Protein AF-A0A7C2W5N4-F1 (afdb_monomer_lite)

Structure (mmCIF, N/CA/C/O backbone):
data_AF-A0A7C2W5N4-F1
#
_entry.id   AF-A0A7C2W5N4-F1
#
loop_
_atom_site.group_PDB
_atom_site.id
_atom_site.type_symbol
_atom_site.label_atom_id
_atom_site.label_alt_id
_atom_site.label_comp_id
_atom_site.label_asym_id
_atom_site.label_entity_id
_atom_site.label_seq_id
_atom_site.pdbx_PDB_ins_code
_atom_site.Cartn_x
_atom_site.Cartn_y
_atom_site.Cartn_z
_atom_site.occupancy
_atom_site.B_iso_or_equiv
_atom_site.auth_seq_id
_atom_site.auth_comp_id
_atom_site.auth_asym_id
_atom_site.auth_atom_id
_atom_site.pdbx_PDB_model_num
ATOM 1 N N . GLU A 1 1 ? 15.769 -10.878 -5.055 1.00 68.31 1 GLU A N 1
ATOM 2 C CA . GLU A 1 1 ? 14.627 -10.670 -5.970 1.00 68.31 1 GLU A CA 1
ATOM 3 C C . GLU A 1 1 ? 13.438 -10.201 -5.141 1.00 68.31 1 GLU A C 1
ATOM 5 O O . GLU A 1 1 ? 13.408 -10.550 -3.968 1.00 68.31 1 GLU A O 1
ATOM 10 N N . VAL A 1 2 ? 12.560 -9.343 -5.675 1.00 88.88 2 VAL A N 1
ATOM 11 C CA . VAL A 1 2 ? 11.521 -8.658 -4.883 1.00 88.88 2 VAL A CA 1
ATOM 12 C C . VAL A 1 2 ? 10.180 -8.725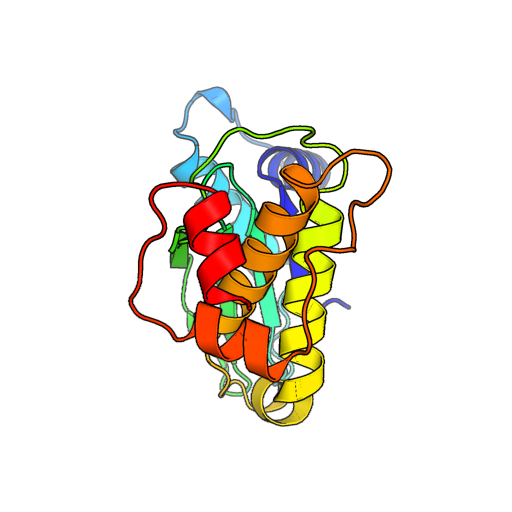 -5.610 1.00 88.88 2 VAL A C 1
ATOM 14 O O . VAL A 1 2 ? 10.073 -8.245 -6.740 1.00 88.88 2 VAL A O 1
ATOM 17 N N . ASP A 1 3 ? 9.181 -9.306 -4.945 1.00 94.94 3 ASP A N 1
ATOM 18 C CA . ASP A 1 3 ? 7.816 -9.447 -5.472 1.00 94.94 3 ASP A CA 1
ATOM 19 C C . ASP A 1 3 ? 6.894 -8.348 -4.943 1.00 94.94 3 ASP A C 1
ATOM 21 O O . ASP A 1 3 ? 6.048 -7.850 -5.673 1.00 94.94 3 ASP A O 1
ATOM 25 N N . VAL A 1 4 ? 7.098 -7.915 -3.696 1.00 97.50 4 VAL A N 1
ATOM 26 C CA . VAL A 1 4 ? 6.342 -6.823 -3.074 1.00 97.50 4 VAL A CA 1
ATOM 27 C C . VAL A 1 4 ? 7.312 -5.733 -2.639 1.00 97.50 4 VAL A C 1
ATOM 29 O O . VAL A 1 4 ? 8.253 -6.009 -1.894 1.00 97.50 4 VAL A O 1
ATOM 32 N N . PHE A 1 5 ? 7.100 -4.501 -3.099 1.00 97.12 5 PHE A N 1
ATOM 33 C CA . PHE A 1 5 ? 7.968 -3.369 -2.773 1.00 97.12 5 PHE A CA 1
ATOM 34 C C . PHE A 1 5 ? 7.155 -2.093 -2.570 1.00 97.12 5 PHE A C 1
ATOM 36 O O . PHE A 1 5 ? 6.519 -1.616 -3.501 1.00 97.12 5 PHE A O 1
ATOM 43 N N . PHE A 1 6 ? 7.204 -1.514 -1.373 1.00 97.56 6 PHE A N 1
ATOM 44 C CA . PHE A 1 6 ? 6.597 -0.215 -1.091 1.00 97.56 6 PHE A CA 1
ATOM 45 C C . PHE A 1 6 ? 7.616 0.717 -0.459 1.00 97.56 6 PHE A C 1
ATOM 47 O O . PHE A 1 6 ? 8.402 0.304 0.395 1.00 97.56 6 PHE A O 1
ATOM 54 N N . THR A 1 7 ? 7.567 1.973 -0.879 1.00 96.62 7 THR A N 1
ATOM 55 C CA . THR A 1 7 ? 8.485 3.028 -0.455 1.00 96.62 7 THR A CA 1
ATOM 56 C C . THR A 1 7 ? 7.746 4.364 -0.404 1.00 96.62 7 THR A C 1
ATOM 58 O O . THR A 1 7 ? 6.660 4.481 -0.964 1.00 96.62 7 THR A O 1
ATOM 61 N N . SER A 1 8 ? 8.288 5.374 0.264 1.00 95.12 8 SER A N 1
ATOM 62 C CA . SER A 1 8 ? 7.748 6.737 0.189 1.00 95.12 8 SER A CA 1
ATOM 63 C C . SER A 1 8 ? 8.158 7.444 -1.108 1.00 95.12 8 SER A C 1
ATOM 65 O O . SER A 1 8 ? 9.079 7.020 -1.809 1.00 95.12 8 SER A O 1
ATOM 67 N N . CYS A 1 9 ? 7.499 8.561 -1.423 1.00 93.38 9 CYS A N 1
ATOM 68 C CA . CYS A 1 9 ? 7.872 9.394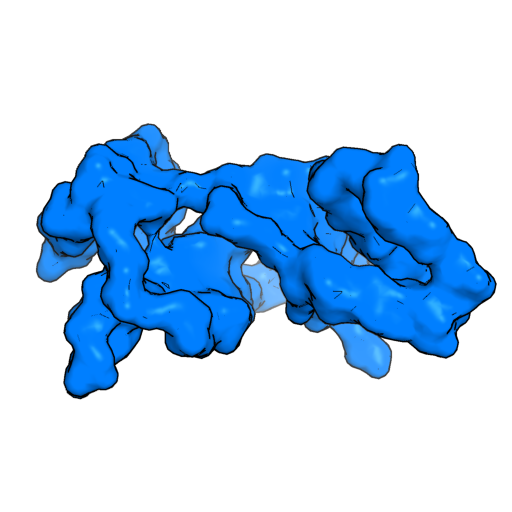 -2.569 1.00 93.38 9 CYS A CA 1
ATOM 69 C C . CYS A 1 9 ? 9.343 9.842 -2.511 1.00 93.38 9 CYS A C 1
ATOM 71 O O . CYS A 1 9 ? 10.042 9.774 -3.517 1.00 93.38 9 CYS A O 1
ATOM 73 N N . ASP A 1 10 ? 9.846 10.246 -1.344 1.00 93.12 10 ASP A N 1
ATOM 74 C CA . ASP A 1 10 ? 11.231 10.710 -1.223 1.00 93.12 10 ASP A CA 1
ATOM 75 C C . ASP A 1 10 ? 12.240 9.568 -1.329 1.00 93.12 10 ASP A C 1
ATOM 77 O O . ASP A 1 10 ? 13.236 9.694 -2.038 1.00 93.12 10 ASP A O 1
ATOM 81 N N . GLU A 1 11 ? 11.957 8.417 -0.724 1.00 95.44 11 GLU A N 1
ATOM 82 C CA . GLU A 1 11 ? 12.790 7.225 -0.894 1.00 95.44 11 GLU A CA 1
ATOM 83 C C . GLU A 1 11 ? 12.828 6.750 -2.358 1.00 95.44 11 GLU A C 1
ATOM 85 O O . GLU A 1 11 ? 13.901 6.399 -2.848 1.00 95.44 11 GLU A O 1
ATOM 90 N N . ALA A 1 12 ? 11.711 6.807 -3.096 1.00 94.88 12 ALA A N 1
ATOM 91 C CA . ALA A 1 12 ? 11.695 6.492 -4.527 1.00 94.88 12 ALA A CA 1
ATOM 92 C C . ALA A 1 12 ? 12.649 7.403 -5.322 1.00 94.88 12 ALA A C 1
ATOM 94 O O . ALA A 1 12 ? 13.421 6.914 -6.151 1.00 94.88 12 ALA A O 1
ATOM 95 N N . LYS A 1 13 ? 12.657 8.711 -5.020 1.00 94.62 13 LYS A N 1
ATOM 96 C CA . LYS A 1 13 ? 13.594 9.677 -5.622 1.00 94.62 13 LYS A CA 1
ATOM 97 C C . LYS A 1 13 ? 15.042 9.347 -5.274 1.00 94.62 13 LYS A C 1
ATOM 99 O O . LYS A 1 13 ? 15.907 9.400 -6.146 1.00 94.62 13 LYS A O 1
ATOM 104 N N . LEU A 1 14 ? 15.319 9.001 -4.013 1.00 95.88 14 LEU A N 1
ATOM 105 C CA . LEU A 1 14 ? 16.661 8.621 -3.559 1.00 95.88 14 LEU A CA 1
ATOM 106 C C . LEU A 1 14 ? 17.164 7.365 -4.280 1.00 95.88 14 LEU A C 1
ATOM 108 O O . LEU A 1 14 ? 18.309 7.334 -4.736 1.00 95.88 14 LEU A O 1
ATOM 112 N N . ILE A 1 15 ? 16.307 6.352 -4.431 1.00 95.44 15 ILE A N 1
ATOM 113 C CA . ILE A 1 15 ? 16.636 5.111 -5.140 1.00 95.44 15 ILE A CA 1
ATOM 114 C C . ILE A 1 15 ? 16.936 5.404 -6.611 1.00 95.44 15 ILE A C 1
ATOM 116 O O . ILE A 1 15 ? 17.963 4.960 -7.123 1.00 95.44 15 ILE A O 1
ATOM 120 N N . GLU A 1 16 ? 16.080 6.165 -7.296 1.00 95.19 16 GLU A N 1
ATOM 121 C CA . GLU A 1 16 ? 16.298 6.485 -8.707 1.00 95.19 16 GLU A CA 1
ATOM 122 C C . GLU A 1 16 ? 17.551 7.344 -8.916 1.00 95.19 16 GLU A C 1
ATOM 124 O O . GLU A 1 16 ? 18.361 7.017 -9.778 1.00 95.19 16 GLU A O 1
ATOM 129 N N . ASN A 1 17 ? 17.785 8.367 -8.089 1.00 95.06 17 ASN A N 1
ATOM 130 C CA . ASN A 1 17 ? 19.016 9.167 -8.149 1.00 95.06 17 ASN A CA 1
ATOM 131 C C . ASN A 1 17 ? 20.286 8.325 -7.953 1.00 95.06 17 ASN A C 1
ATOM 133 O O . ASN A 1 17 ? 21.351 8.699 -8.433 1.00 95.06 17 ASN A O 1
ATOM 137 N N . THR A 1 18 ? 20.183 7.204 -7.235 1.00 96.12 18 THR A N 1
ATOM 138 C CA . THR A 1 18 ? 21.307 6.288 -7.000 1.00 96.12 18 THR A CA 1
ATOM 139 C C . THR A 1 18 ? 21.523 5.328 -8.175 1.00 96.12 18 THR A C 1
ATOM 141 O O . THR A 1 18 ? 22.643 4.884 -8.417 1.00 96.12 18 THR A O 1
ATOM 144 N N . LEU A 1 19 ? 20.460 4.971 -8.900 1.00 95.62 19 LEU A N 1
ATOM 145 C CA . LEU A 1 19 ? 20.463 3.874 -9.876 1.00 95.62 19 LEU A CA 1
ATOM 146 C C . LEU A 1 19 ? 20.249 4.315 -11.333 1.00 95.62 19 LEU A C 1
ATOM 148 O O . LEU A 1 19 ? 20.309 3.477 -12.237 1.00 95.62 19 LEU A O 1
ATOM 152 N N . ALA A 1 20 ? 19.995 5.598 -11.567 1.00 92.81 20 ALA A N 1
ATOM 153 C CA . ALA A 1 20 ? 19.785 6.220 -12.868 1.00 92.81 20 ALA A CA 1
ATOM 154 C C . ALA A 1 20 ? 20.477 7.599 -12.909 1.00 92.81 20 ALA A C 1
ATOM 156 O O . ALA A 1 20 ? 20.909 8.090 -11.868 1.00 92.81 20 ALA A O 1
ATOM 157 N N . PRO A 1 21 ? 20.563 8.267 -14.077 1.00 86.00 21 PRO A N 1
ATOM 158 C CA . PRO A 1 21 ? 21.160 9.606 -14.205 1.00 86.00 21 PRO A CA 1
ATOM 159 C C . PRO A 1 21 ? 20.507 10.724 -13.365 1.00 86.00 21 PRO A C 1
ATOM 161 O O . PRO A 1 21 ? 20.953 11.868 -13.434 1.00 86.00 21 PRO A O 1
ATOM 164 N N . GLY A 1 22 ? 19.469 10.408 -12.583 1.00 76.38 22 GLY A N 1
ATOM 165 C CA . GLY A 1 22 ? 18.682 11.360 -11.811 1.00 76.38 22 GLY A CA 1
ATOM 166 C C . GLY A 1 22 ? 17.825 12.267 -12.696 1.00 76.38 22 GLY A C 1
ATOM 167 O O . GLY A 1 22 ? 17.973 12.329 -13.917 1.00 76.38 22 GLY A O 1
ATOM 168 N N . ARG A 1 23 ? 16.901 12.990 -12.065 1.00 88.44 23 ARG A N 1
ATOM 169 C CA . ARG A 1 23 ? 16.116 14.054 -12.705 1.00 88.44 23 ARG A CA 1
ATOM 170 C C . ARG A 1 23 ? 15.989 15.249 -11.771 1.00 88.44 23 ARG A C 1
ATOM 172 O O . ARG A 1 23 ? 16.176 15.133 -10.561 1.00 88.44 23 ARG A O 1
ATOM 179 N N . VAL A 1 24 ? 15.628 16.402 -12.322 1.00 92.19 24 VAL A N 1
ATOM 180 C CA . VAL A 1 24 ? 15.333 17.599 -11.526 1.00 92.19 24 VAL A CA 1
ATOM 181 C C . VAL A 1 24 ? 13.903 17.489 -10.988 1.00 92.19 24 VAL A C 1
ATOM 183 O O . VAL A 1 24 ? 12.945 17.924 -11.612 1.00 92.19 24 VAL A O 1
ATOM 186 N N . TRP A 1 25 ? 13.749 16.843 -9.831 1.00 92.38 25 TRP A N 1
ATOM 187 C CA . TRP A 1 25 ? 12.444 16.475 -9.253 1.00 92.38 25 TRP A CA 1
ATOM 188 C C . TRP A 1 25 ? 11.490 17.648 -9.002 1.00 92.38 25 TRP A C 1
ATOM 190 O O . TRP A 1 25 ? 10.279 17.477 -9.080 1.00 92.38 25 TRP A O 1
ATOM 200 N N . ARG A 1 26 ? 12.031 18.832 -8.696 1.00 92.88 26 ARG A N 1
ATOM 201 C CA . ARG A 1 26 ? 11.254 20.052 -8.414 1.00 92.88 26 ARG A CA 1
ATOM 202 C C . ARG A 1 26 ? 10.534 20.632 -9.636 1.00 92.88 26 ARG A C 1
ATOM 204 O O . ARG A 1 26 ? 9.692 21.499 -9.458 1.00 92.88 26 ARG A O 1
ATOM 211 N N . ASP A 1 27 ? 10.879 20.178 -10.840 1.00 95.31 27 ASP A N 1
ATOM 212 C CA . ASP A 1 27 ? 10.282 20.669 -12.087 1.00 95.31 27 ASP A CA 1
ATOM 213 C C . ASP A 1 27 ? 8.955 19.952 -12.416 1.00 95.31 27 ASP A C 1
ATOM 215 O O . ASP A 1 27 ? 8.388 20.172 -13.481 1.00 95.31 27 ASP A O 1
ATOM 219 N N . TYR A 1 28 ? 8.478 19.070 -11.527 1.00 94.25 28 TYR A N 1
ATOM 220 C CA . TYR A 1 28 ? 7.321 18.203 -11.745 1.00 94.25 28 TYR A CA 1
ATOM 221 C C . TYR A 1 28 ? 6.452 18.102 -10.496 1.00 94.25 28 TYR A C 1
ATOM 223 O O . TYR A 1 28 ? 6.948 18.162 -9.365 1.00 94.25 28 TYR A O 1
ATOM 231 N N . GLU A 1 29 ? 5.164 17.855 -10.706 1.00 92.75 29 GLU A N 1
ATOM 232 C CA . GLU A 1 29 ? 4.195 17.683 -9.634 1.00 92.75 29 GLU A CA 1
ATOM 233 C C . GLU A 1 29 ? 4.438 16.393 -8.838 1.00 92.75 29 GLU A C 1
ATOM 235 O O . GLU A 1 29 ? 5.054 15.424 -9.300 1.00 92.75 29 GLU A O 1
ATOM 240 N N . ALA A 1 30 ? 3.922 16.348 -7.607 1.00 88.56 30 ALA A N 1
ATOM 241 C CA . ALA A 1 30 ? 4.116 15.204 -6.715 1.00 88.56 30 ALA A CA 1
ATOM 242 C C . ALA A 1 30 ? 3.642 13.880 -7.344 1.00 88.56 30 ALA A C 1
ATOM 244 O O . ALA A 1 30 ? 4.368 12.886 -7.310 1.00 88.56 30 ALA A O 1
ATOM 245 N N . ASN A 1 31 ? 2.464 13.877 -7.975 1.00 90.81 31 ASN A N 1
ATOM 246 C CA . ASN A 1 31 ? 1.905 12.683 -8.615 1.00 90.81 31 ASN A CA 1
ATOM 247 C C . ASN A 1 31 ? 2.708 12.251 -9.853 1.00 90.81 31 ASN A C 1
ATOM 249 O O . ASN A 1 31 ? 2.882 11.054 -10.080 1.00 90.81 31 ASN A O 1
ATOM 253 N N . GLU A 1 32 ? 3.254 13.200 -10.619 1.00 93.38 32 GLU A N 1
ATOM 254 C CA . GLU A 1 32 ? 4.123 12.902 -11.765 1.00 93.38 32 GLU A CA 1
ATOM 255 C C . GLU A 1 32 ? 5.437 12.260 -11.314 1.00 93.38 32 GLU A C 1
ATOM 257 O O . GLU A 1 32 ? 5.914 11.295 -11.916 1.00 93.38 32 GLU A O 1
ATOM 262 N N . ASN A 1 33 ? 6.009 12.760 -10.218 1.00 94.12 33 ASN A N 1
ATOM 263 C CA . ASN A 1 33 ? 7.209 12.193 -9.615 1.00 94.12 33 ASN A CA 1
ATOM 264 C C . ASN A 1 33 ? 6.975 10.766 -9.108 1.00 94.12 33 ASN A C 1
ATOM 266 O O . ASN A 1 33 ? 7.812 9.892 -9.336 1.00 94.12 33 ASN A O 1
ATOM 270 N N . VAL A 1 34 ? 5.825 10.512 -8.478 1.00 94.50 34 VAL A N 1
ATOM 271 C CA . VAL A 1 34 ? 5.441 9.172 -8.017 1.00 94.50 34 VAL A CA 1
ATOM 272 C C . VAL A 1 34 ? 5.267 8.206 -9.188 1.00 94.50 34 VAL A C 1
ATOM 274 O O . VAL A 1 34 ? 5.859 7.125 -9.181 1.00 94.50 34 VAL A O 1
ATOM 277 N N . ALA A 1 35 ? 4.493 8.591 -10.206 1.00 94.31 35 ALA A N 1
ATOM 278 C CA . ALA A 1 35 ? 4.251 7.750 -11.375 1.00 94.31 35 ALA A CA 1
ATOM 279 C C . ALA A 1 35 ? 5.559 7.405 -12.101 1.00 94.31 35 ALA A C 1
ATOM 281 O O . ALA A 1 35 ? 5.793 6.243 -12.442 1.00 94.31 35 ALA A O 1
ATOM 282 N N . HIS A 1 36 ? 6.439 8.395 -12.272 1.00 94.81 36 HIS A N 1
ATOM 283 C CA . HIS A 1 36 ? 7.754 8.213 -12.883 1.00 94.81 36 HIS A CA 1
ATOM 284 C C . HIS A 1 36 ? 8.652 7.277 -12.074 1.00 94.81 36 HIS A C 1
ATOM 286 O O . HIS A 1 36 ? 9.177 6.316 -12.634 1.00 94.81 36 HIS A O 1
ATOM 292 N N . GLY A 1 37 ? 8.781 7.503 -10.763 1.00 94.62 37 GLY A N 1
ATOM 293 C CA . GLY A 1 37 ? 9.586 6.641 -9.896 1.00 94.62 37 GLY A CA 1
ATOM 294 C C . GLY A 1 37 ? 9.076 5.199 -9.902 1.00 94.62 37 GLY A C 1
ATOM 295 O O . GLY A 1 37 ? 9.851 4.253 -10.035 1.00 94.62 37 GLY A O 1
ATOM 296 N N . LEU A 1 38 ? 7.755 5.003 -9.863 1.00 95.75 38 LEU A N 1
ATOM 297 C CA . LEU A 1 38 ? 7.159 3.671 -9.932 1.00 95.75 38 LEU A CA 1
ATOM 298 C C . LEU A 1 38 ? 7.386 3.009 -11.301 1.00 95.75 38 LEU A C 1
ATOM 300 O O . LEU A 1 38 ? 7.690 1.817 -11.373 1.00 95.75 38 LEU A O 1
ATOM 304 N N . HIS A 1 39 ? 7.313 3.764 -12.398 1.00 95.31 39 HIS A N 1
ATOM 305 C CA . HIS A 1 39 ? 7.697 3.288 -13.729 1.00 95.31 39 HIS A CA 1
ATOM 306 C C . HIS A 1 39 ? 9.167 2.871 -13.802 1.00 95.31 39 HIS A C 1
ATOM 308 O O . HIS A 1 39 ? 9.467 1.798 -14.332 1.00 95.31 39 HIS A O 1
ATOM 314 N N . PHE A 1 40 ? 10.071 3.673 -13.241 1.00 95.19 40 PHE A N 1
ATOM 315 C CA . PHE A 1 40 ? 11.486 3.338 -13.147 1.00 95.19 40 PHE A CA 1
ATOM 316 C C . PHE A 1 40 ? 11.697 2.024 -12.381 1.00 95.19 40 PHE A C 1
ATOM 318 O O . PHE A 1 40 ? 12.297 1.090 -12.918 1.00 95.19 40 PHE A O 1
ATOM 325 N N . LEU A 1 41 ? 11.152 1.918 -11.163 1.00 94.81 41 LEU A N 1
ATOM 326 C CA . LEU A 1 41 ? 11.296 0.742 -10.302 1.00 94.81 41 LEU A CA 1
ATOM 327 C C . LEU A 1 41 ? 10.767 -0.525 -10.985 1.00 94.81 41 LEU A C 1
ATOM 329 O O . LEU A 1 41 ? 11.452 -1.546 -11.034 1.00 94.81 41 LEU A O 1
ATOM 333 N N . THR A 1 42 ? 9.566 -0.452 -11.557 1.00 94.81 42 THR A N 1
ATOM 334 C CA . THR A 1 42 ? 8.928 -1.606 -12.206 1.00 94.81 42 THR A CA 1
ATOM 335 C C . THR A 1 42 ? 9.674 -2.031 -13.467 1.00 94.81 42 THR A C 1
ATOM 337 O O . THR A 1 42 ? 10.008 -3.205 -13.601 1.00 94.81 42 THR A O 1
ATOM 340 N N . ARG A 1 43 ? 10.085 -1.094 -14.332 1.00 93.06 43 ARG A N 1
ATOM 341 C CA . ARG A 1 43 ? 10.925 -1.400 -15.506 1.00 93.06 43 ARG A CA 1
ATOM 342 C C . ARG A 1 43 ? 12.272 -2.016 -15.123 1.00 93.06 43 ARG A C 1
ATOM 344 O O . ARG A 1 43 ? 12.804 -2.844 -15.860 1.00 93.06 43 ARG A O 1
ATOM 351 N N . ARG A 1 44 ? 12.860 -1.579 -14.008 1.00 93.31 44 ARG A N 1
ATOM 352 C CA . ARG A 1 44 ? 14.207 -1.987 -13.595 1.00 93.31 44 ARG A CA 1
ATOM 353 C C . ARG A 1 44 ? 14.242 -3.337 -12.884 1.00 93.31 44 ARG A C 1
ATOM 355 O O . ARG A 1 44 ? 15.252 -4.040 -13.008 1.00 93.31 44 ARG A O 1
ATOM 362 N N . PHE A 1 45 ? 13.202 -3.658 -12.112 1.00 93.19 45 PHE A N 1
ATOM 363 C CA . PHE A 1 45 ? 13.214 -4.771 -11.159 1.00 93.19 45 PHE A CA 1
ATOM 364 C C . PHE A 1 45 ? 12.170 -5.853 -11.415 1.00 93.19 45 PHE A C 1
ATOM 366 O O . PHE A 1 45 ? 12.337 -6.956 -10.889 1.00 93.19 45 PHE A O 1
ATOM 373 N N . TRP A 1 46 ? 11.134 -5.602 -12.219 1.00 92.50 46 TRP A N 1
ATOM 374 C CA . TRP A 1 46 ? 10.263 -6.684 -12.661 1.00 92.50 46 TRP A CA 1
ATOM 375 C C . TRP A 1 46 ? 10.980 -7.552 -13.683 1.00 92.50 46 TRP A C 1
ATOM 377 O O . TRP A 1 46 ? 11.521 -7.072 -14.678 1.00 92.50 46 TRP A O 1
ATOM 387 N N . ARG A 1 47 ? 10.981 -8.855 -13.423 1.00 85.12 47 ARG A N 1
ATOM 388 C CA . ARG A 1 47 ? 11.361 -9.868 -14.400 1.00 85.12 47 ARG A CA 1
ATOM 389 C C . ARG A 1 47 ? 10.098 -10.580 -14.847 1.00 85.12 47 ARG A C 1
ATOM 391 O O . ARG A 1 47 ? 9.187 -10.780 -14.051 1.00 85.12 47 ARG A O 1
ATOM 398 N N . SER A 1 48 ? 10.078 -10.966 -16.114 1.00 78.62 48 SER A N 1
ATOM 399 C CA . SER A 1 48 ? 9.017 -11.792 -16.678 1.00 78.62 48 SER A CA 1
ATOM 400 C C . SER A 1 48 ? 9.311 -13.260 -16.372 1.00 78.62 48 SER A C 1
ATOM 402 O O . SER A 1 48 ? 9.834 -13.983 -17.214 1.00 78.62 48 SER A O 1
ATOM 404 N N . ASP A 1 49 ? 9.040 -13.674 -15.138 1.00 91.31 49 ASP A N 1
ATOM 405 C CA . ASP A 1 49 ? 9.254 -15.035 -14.628 1.00 91.31 49 ASP A CA 1
ATOM 406 C C . ASP A 1 49 ? 7.947 -15.722 -14.193 1.00 91.31 49 ASP A C 1
ATOM 408 O O . ASP A 1 49 ? 7.973 -16.727 -13.486 1.00 91.31 49 ASP A O 1
ATOM 412 N N . GLY A 1 50 ? 6.800 -15.179 -14.618 1.00 92.31 50 GLY A N 1
ATOM 413 C CA . GLY A 1 50 ? 5.474 -15.732 -14.337 1.00 92.31 50 GLY A CA 1
ATOM 414 C C . GLY A 1 50 ? 4.997 -15.538 -12.896 1.00 92.31 50 GLY A C 1
ATOM 415 O O . GLY A 1 50 ? 4.076 -16.227 -12.468 1.00 92.31 50 GLY A O 1
ATOM 416 N N . ARG A 1 51 ? 5.615 -14.635 -12.123 1.00 94.94 51 ARG A N 1
ATOM 417 C CA . ARG A 1 51 ? 5.227 -14.349 -10.734 1.00 94.94 51 ARG A CA 1
ATOM 418 C C . ARG A 1 51 ? 4.494 -13.018 -10.628 1.00 94.94 51 ARG A C 1
ATOM 420 O O . ARG A 1 51 ? 4.873 -12.047 -11.281 1.00 94.94 51 ARG A O 1
ATOM 427 N N . THR A 1 52 ? 3.491 -12.964 -9.753 1.00 97.06 52 THR A N 1
ATOM 428 C CA . THR A 1 52 ? 2.821 -11.705 -9.421 1.00 97.06 52 THR A CA 1
ATOM 429 C C . THR A 1 52 ? 3.776 -10.766 -8.701 1.00 97.06 52 THR A C 1
ATOM 431 O O . THR A 1 52 ? 4.482 -11.179 -7.777 1.00 97.06 52 THR A O 1
ATOM 434 N N . ARG A 1 53 ? 3.778 -9.491 -9.087 1.00 97.12 53 ARG A N 1
ATOM 435 C CA . ARG A 1 53 ? 4.562 -8.445 -8.425 1.00 97.12 53 ARG A CA 1
ATOM 436 C C . ARG A 1 53 ? 3.677 -7.256 -8.113 1.00 97.12 53 ARG A C 1
ATOM 438 O O . ARG A 1 53 ? 2.862 -6.884 -8.943 1.00 97.12 53 ARG A O 1
ATOM 445 N N . LEU A 1 54 ? 3.861 -6.648 -6.949 1.00 98.00 54 LEU A N 1
ATOM 446 C CA . LEU A 1 54 ? 3.111 -5.482 -6.492 1.00 98.00 54 LEU A CA 1
ATOM 447 C C . LEU A 1 54 ? 4.082 -4.444 -5.944 1.00 98.00 54 LEU A C 1
ATOM 449 O O . LEU A 1 54 ? 4.691 -4.629 -4.888 1.00 98.00 54 LEU A O 1
ATOM 453 N N . PHE A 1 55 ? 4.271 -3.370 -6.695 1.00 98.06 55 PHE A N 1
ATOM 454 C CA . PHE A 1 55 ? 5.147 -2.274 -6.316 1.00 98.06 55 PHE A CA 1
ATOM 455 C C . PHE A 1 55 ? 4.298 -1.039 -6.042 1.00 98.06 55 PHE A C 1
ATOM 457 O O . PHE A 1 55 ? 3.287 -0.823 -6.704 1.00 98.06 55 PHE A O 1
ATOM 464 N N . GLY A 1 56 ? 4.708 -0.193 -5.107 1.00 97.81 56 GLY A N 1
ATOM 465 C CA . GLY A 1 56 ? 3.959 1.016 -4.816 1.00 97.81 56 GLY A CA 1
ATOM 466 C C . GLY A 1 56 ? 4.756 2.100 -4.122 1.00 97.81 56 GLY A C 1
ATOM 467 O O . GLY A 1 56 ? 5.860 1.889 -3.616 1.00 97.81 56 GLY A O 1
ATOM 468 N N . VAL A 1 57 ? 4.164 3.286 -4.123 1.00 97.75 57 VAL A N 1
ATOM 469 C CA . VAL A 1 57 ? 4.703 4.480 -3.486 1.00 97.75 57 VAL A CA 1
ATOM 470 C C . VAL A 1 57 ? 3.637 5.067 -2.572 1.00 97.75 57 VAL A C 1
ATOM 472 O O . VAL A 1 57 ? 2.543 5.408 -3.026 1.00 97.75 57 VAL A O 1
ATOM 475 N N . THR A 1 58 ? 3.942 5.179 -1.283 1.00 96.06 58 THR A N 1
ATOM 476 C CA . THR A 1 58 ? 3.060 5.820 -0.308 1.00 96.06 58 THR A CA 1
ATOM 477 C C . THR A 1 58 ? 3.166 7.340 -0.409 1.00 96.06 58 THR A C 1
ATOM 479 O O . THR A 1 58 ? 4.231 7.911 -0.665 1.00 96.06 58 THR A O 1
ATOM 482 N N . VAL A 1 59 ? 2.027 7.998 -0.220 1.00 93.69 59 VAL A N 1
ATOM 483 C CA . VAL A 1 59 ? 1.869 9.455 -0.199 1.00 93.69 59 VAL A CA 1
ATOM 484 C C . VAL A 1 59 ? 0.947 9.840 0.962 1.00 93.69 59 VAL A C 1
ATOM 486 O O . VAL A 1 59 ? 0.400 8.975 1.643 1.00 93.69 59 VAL A O 1
ATOM 489 N N . SER A 1 60 ? 0.776 11.135 1.220 1.00 89.12 60 SER A N 1
ATOM 490 C CA . SER A 1 60 ? 0.069 11.627 2.411 1.00 89.12 60 SER A CA 1
ATOM 491 C C . SER A 1 60 ? -1.382 11.156 2.535 1.00 89.12 60 SER A C 1
ATOM 493 O O . SER A 1 60 ? -1.871 11.003 3.644 1.00 89.12 60 SER A O 1
ATOM 495 N N . ASP A 1 61 ? -2.069 10.925 1.420 1.00 91.12 61 ASP A N 1
ATOM 496 C CA . ASP A 1 61 ? -3.492 10.577 1.337 1.00 91.12 61 ASP A CA 1
ATOM 497 C C . ASP A 1 61 ? -3.725 9.143 0.818 1.00 91.12 61 ASP A C 1
ATOM 499 O O . ASP A 1 61 ? -4.813 8.810 0.357 1.00 91.12 61 ASP A O 1
ATOM 503 N N . GLY A 1 62 ? -2.713 8.269 0.843 1.00 95.12 62 GLY A N 1
ATOM 504 C CA . GLY A 1 62 ? -2.844 6.860 0.455 1.00 95.12 62 GLY A CA 1
ATOM 505 C C . GLY A 1 62 ? -1.600 6.327 -0.244 1.00 95.12 62 GLY A C 1
ATOM 506 O O . GLY A 1 62 ? -0.476 6.626 0.150 1.00 95.12 6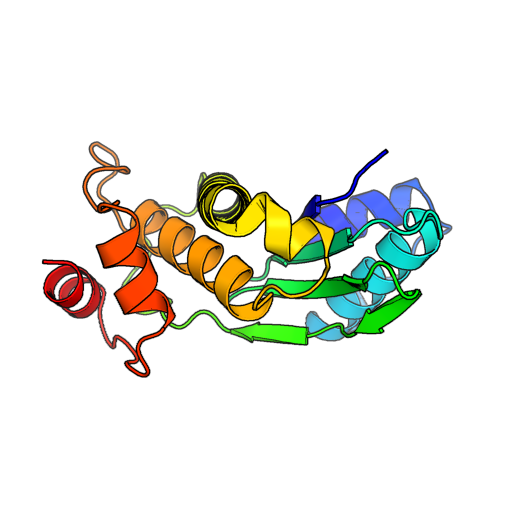2 GLY A O 1
ATOM 507 N N . ALA A 1 63 ? -1.773 5.563 -1.322 1.00 97.56 63 ALA A N 1
ATOM 508 C CA . ALA A 1 63 ? -0.637 5.059 -2.092 1.00 97.56 63 ALA A CA 1
ATOM 509 C C . ALA A 1 63 ? -0.963 4.922 -3.579 1.00 97.56 63 ALA A C 1
ATOM 511 O O . ALA A 1 63 ? -2.117 4.741 -3.963 1.00 97.56 63 ALA A O 1
ATOM 512 N N . PHE A 1 64 ? 0.073 5.007 -4.405 1.00 98.06 64 PHE A N 1
ATOM 513 C CA . PHE A 1 64 ? 0.032 4.541 -5.782 1.00 98.06 64 PHE A CA 1
ATOM 514 C C . PHE A 1 64 ? 0.564 3.118 -5.832 1.00 98.06 64 PHE A C 1
ATOM 516 O O . PHE A 1 64 ? 1.568 2.816 -5.186 1.00 98.06 64 PHE A O 1
ATOM 523 N N . GLU A 1 65 ? -0.071 2.260 -6.613 1.00 98.12 65 GLU A N 1
ATOM 524 C CA . GLU A 1 65 ? 0.381 0.892 -6.831 1.00 98.12 65 GLU A CA 1
ATOM 525 C C . GLU A 1 65 ? 0.470 0.575 -8.320 1.00 98.12 65 GLU A C 1
ATOM 527 O O . GLU A 1 65 ? -0.202 1.183 -9.148 1.00 98.12 65 GLU A O 1
ATOM 532 N N . ARG A 1 66 ? 1.359 -0.345 -8.662 1.00 98.12 66 ARG A N 1
ATOM 533 C CA . ARG A 1 66 ? 1.470 -0.944 -9.980 1.00 98.12 66 ARG A CA 1
ATOM 534 C C . ARG A 1 66 ? 1.746 -2.419 -9.766 1.00 98.12 66 ARG A C 1
ATOM 536 O O . ARG A 1 66 ? 2.589 -2.768 -8.931 1.00 98.12 66 ARG A O 1
ATOM 543 N N . HIS A 1 67 ? 1.119 -3.275 -10.554 1.00 97.56 67 HIS A N 1
ATOM 544 C CA . HIS A 1 67 ? 1.309 -4.713 -10.431 1.00 97.56 67 HIS A CA 1
ATOM 545 C C . HIS A 1 67 ? 1.504 -5.406 -11.778 1.00 97.56 67 HIS A C 1
ATOM 547 O O . HIS A 1 67 ? 1.168 -4.875 -12.834 1.00 97.56 67 HIS A O 1
ATOM 553 N N . LEU A 1 68 ? 2.120 -6.582 -11.710 1.00 96.75 68 LEU A N 1
ATOM 554 C CA . LEU A 1 68 ? 2.327 -7.521 -12.806 1.00 96.75 68 LEU A CA 1
ATOM 555 C C . LEU A 1 68 ? 1.686 -8.841 -12.393 1.00 96.75 68 LEU A C 1
ATOM 557 O O . LEU A 1 68 ? 1.960 -9.315 -11.293 1.00 96.75 68 LEU A O 1
ATOM 561 N N . CYS A 1 69 ? 0.880 -9.432 -13.261 1.00 95.88 69 CYS A N 1
ATOM 562 C CA . CYS A 1 69 ? 0.257 -10.735 -13.075 1.00 95.88 69 CYS A CA 1
ATOM 563 C C . CYS A 1 69 ? 1.069 -11.850 -13.767 1.00 95.88 69 CYS A C 1
ATOM 565 O O . CYS A 1 69 ? 1.915 -11.569 -14.624 1.00 95.88 69 CYS A O 1
ATOM 567 N N . PRO A 1 70 ? 0.836 -13.132 -13.420 1.00 95.25 70 PRO A N 1
ATOM 568 C CA . PRO A 1 70 ? 1.575 -14.268 -13.984 1.00 95.25 70 PRO A CA 1
ATOM 569 C C . PRO A 1 70 ? 1.495 -14.392 -15.512 1.00 95.25 70 PRO A C 1
ATOM 571 O O . PRO A 1 70 ? 2.428 -14.876 -16.149 1.00 95.25 70 PRO A O 1
ATOM 574 N N . ASP A 1 71 ? 0.401 -13.922 -16.105 1.00 93.31 71 ASP A N 1
ATOM 575 C CA . ASP A 1 71 ? 0.156 -13.863 -17.549 1.00 93.31 71 ASP A CA 1
ATOM 576 C C . ASP A 1 71 ? 0.869 -12.688 -18.245 1.00 93.31 71 ASP A C 1
ATOM 578 O O . ASP A 1 71 ? 0.645 -12.428 -19.425 1.00 93.31 71 ASP A O 1
ATOM 582 N N . SER A 1 72 ? 1.757 -11.991 -17.526 1.00 91.06 72 SER A N 1
ATOM 583 C CA . SER A 1 72 ? 2.449 -10.776 -17.966 1.00 91.06 72 SER A CA 1
ATOM 584 C C . SER A 1 72 ? 1.539 -9.570 -18.202 1.00 91.06 72 SER A C 1
ATOM 586 O O . SER A 1 72 ? 1.997 -8.560 -18.743 1.00 91.06 72 SER A O 1
ATOM 588 N N . HIS A 1 73 ? 0.280 -9.626 -17.761 1.00 93.25 73 HIS A N 1
ATOM 589 C CA . HIS A 1 73 ? -0.559 -8.441 -17.701 1.00 93.25 73 HIS A CA 1
ATOM 590 C C . HIS A 1 73 ? -0.037 -7.494 -16.616 1.00 93.25 73 HIS A C 1
ATOM 592 O O . HIS A 1 73 ? 0.204 -7.910 -15.485 1.00 93.25 73 HIS A O 1
ATOM 598 N N . ALA A 1 74 ? 0.152 -6.222 -16.958 1.00 93.88 74 ALA A N 1
ATOM 599 C CA . ALA A 1 74 ? 0.551 -5.191 -16.012 1.00 93.88 74 ALA A CA 1
ATOM 600 C C . ALA A 1 74 ? -0.470 -4.057 -16.016 1.00 93.88 74 ALA A C 1
ATOM 602 O O . ALA A 1 74 ? -0.881 -3.612 -17.088 1.00 93.88 74 ALA A O 1
ATOM 603 N N . ASP A 1 75 ? -0.797 -3.554 -14.830 1.00 95.62 75 ASP A N 1
ATOM 604 C CA . ASP A 1 75 ? -1.733 -2.447 -14.638 1.00 95.62 75 ASP A CA 1
ATOM 605 C C . ASP A 1 75 ? -1.148 -1.381 -13.697 1.00 95.62 75 ASP A C 1
ATOM 607 O O . ASP A 1 75 ? -0.219 -1.647 -12.929 1.00 95.62 75 ASP A O 1
ATOM 611 N N . GLY A 1 76 ? -1.661 -0.155 -13.796 1.00 93.88 76 GLY A N 1
ATOM 612 C CA . GLY A 1 76 ? -1.237 1.015 -13.032 1.00 93.88 76 GLY A CA 1
ATOM 613 C C . GLY A 1 76 ? -0.145 1.880 -13.695 1.00 93.88 76 GLY A C 1
ATOM 614 O O . GLY A 1 76 ? 0.391 1.539 -14.759 1.00 93.88 76 GLY A O 1
ATOM 615 N N . PRO A 1 77 ? 0.240 3.008 -13.058 1.00 96.12 77 PRO A N 1
ATOM 616 C CA . PRO A 1 77 ? 0.033 3.328 -11.645 1.00 96.12 77 PRO A CA 1
ATOM 617 C C . PRO A 1 77 ? -1.420 3.658 -11.299 1.00 96.12 77 PRO A C 1
ATOM 619 O O . PRO A 1 77 ? -1.996 4.584 -11.862 1.00 96.12 77 PRO A O 1
ATOM 622 N N . ASN A 1 78 ? -1.977 2.951 -10.324 1.00 97.00 78 ASN A N 1
ATOM 623 C CA . ASN A 1 78 ? -3.314 3.177 -9.796 1.00 97.00 78 ASN A CA 1
ATOM 624 C C . ASN A 1 7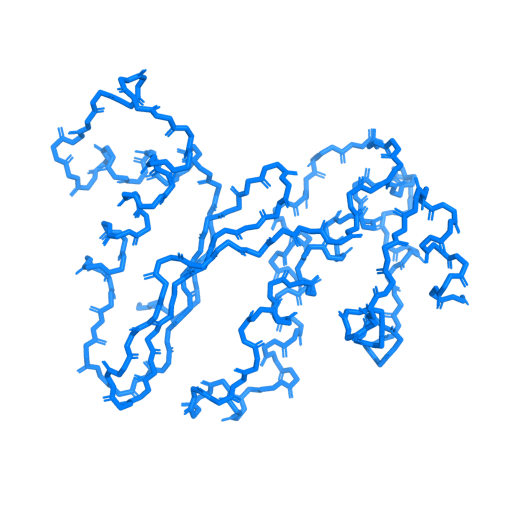8 ? -3.219 3.918 -8.465 1.00 97.00 78 ASN A C 1
ATOM 626 O O . ASN A 1 78 ? -2.522 3.479 -7.548 1.00 97.00 78 ASN A O 1
ATOM 630 N N . LYS A 1 79 ? -3.931 5.040 -8.336 1.00 96.75 79 LYS A N 1
ATOM 631 C CA . LYS A 1 79 ? -4.056 5.751 -7.061 1.00 96.75 79 LYS A CA 1
ATOM 632 C C . LYS A 1 79 ? -5.130 5.089 -6.204 1.00 96.75 79 LYS A C 1
ATOM 634 O O . LYS A 1 79 ? -6.298 5.063 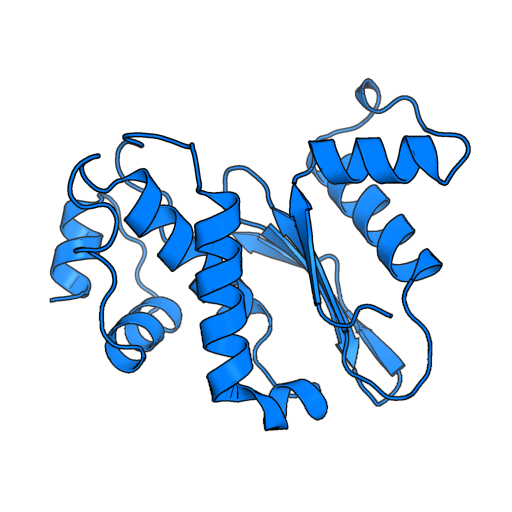-6.577 1.00 96.75 79 LYS A O 1
ATOM 639 N N . VAL A 1 80 ? -4.741 4.634 -5.018 1.00 96.88 80 VAL A N 1
ATOM 640 C CA . VAL A 1 80 ? -5.656 4.194 -3.964 1.00 96.88 80 VAL A CA 1
ATOM 641 C C . VAL A 1 80 ? -5.654 5.246 -2.859 1.00 96.88 80 VAL A C 1
ATOM 643 O O . VAL A 1 80 ? -4.758 5.294 -2.009 1.00 96.88 80 VAL A O 1
ATOM 646 N N . GLU A 1 81 ? -6.653 6.124 -2.898 1.00 95.38 81 GLU A N 1
ATOM 647 C CA . GLU A 1 81 ? -6.887 7.128 -1.860 1.00 95.38 81 GLU A CA 1
ATOM 648 C C . GLU A 1 81 ? -7.368 6.460 -0.564 1.00 95.38 81 GLU A C 1
ATOM 650 O O . GLU A 1 81 ? -8.218 5.566 -0.575 1.00 95.38 81 GLU A O 1
ATOM 655 N N . SER A 1 82 ? -6.793 6.855 0.567 1.00 94.62 82 SER A N 1
ATOM 656 C CA . SER A 1 82 ? -7.121 6.302 1.875 1.00 94.62 82 SER A CA 1
ATOM 657 C C . SER A 1 82 ? -8.507 6.760 2.321 1.00 94.62 82 SER A C 1
ATOM 659 O O . SER A 1 82 ? -8.757 7.947 2.515 1.00 94.62 82 SER A O 1
ATOM 661 N N . LYS A 1 83 ? -9.395 5.800 2.601 1.00 93.50 83 LYS A N 1
ATOM 662 C CA . LYS A 1 83 ? -10.726 6.072 3.178 1.00 93.50 83 LYS A CA 1
ATOM 663 C C . LYS A 1 83 ? -10.669 6.497 4.652 1.00 93.50 83 LYS A C 1
ATOM 665 O O . LYS A 1 83 ? -11.695 6.827 5.244 1.00 93.50 83 LYS A O 1
ATOM 670 N N . PHE A 1 84 ? -9.486 6.439 5.263 1.00 92.50 84 PHE A N 1
ATOM 671 C CA . PHE A 1 84 ? -9.302 6.492 6.712 1.00 92.50 84 PHE A CA 1
ATOM 672 C C . PHE A 1 84 ? -8.555 7.746 7.157 1.00 92.50 84 PHE A C 1
ATOM 674 O O . PHE A 1 84 ? -8.040 7.773 8.269 1.00 92.50 84 PHE A O 1
ATOM 681 N N . MET A 1 85 ? -8.448 8.776 6.314 1.00 84.38 85 MET A N 1
ATOM 682 C CA . MET A 1 85 ? -7.641 9.964 6.617 1.00 84.38 85 MET A CA 1
ATOM 683 C C . MET A 1 85 ? -8.215 10.855 7.719 1.00 84.38 85 MET A C 1
ATOM 685 O O . MET A 1 85 ? -7.448 11.581 8.338 1.00 84.38 85 MET A O 1
ATOM 689 N N . ALA A 1 86 ? -9.501 10.748 8.041 1.00 78.69 86 ALA A N 1
ATOM 690 C CA . ALA A 1 86 ? -10.145 11.621 9.014 1.00 78.69 86 ALA A CA 1
ATOM 691 C C . ALA A 1 86 ? -9.599 11.549 10.446 1.00 78.69 86 ALA A C 1
ATOM 693 O O . ALA A 1 86 ? -9.147 10.498 10.908 1.00 78.69 86 ALA A O 1
ATOM 694 N N . GLY A 1 87 ? -9.734 12.670 11.154 1.00 75.69 87 GLY A N 1
ATOM 695 C CA . GLY A 1 87 ? -9.206 12.880 12.499 1.00 75.69 87 GLY A CA 1
ATOM 696 C C . GLY A 1 87 ? -7.790 13.454 12.500 1.00 75.69 87 GLY A C 1
ATOM 697 O O . GLY A 1 87 ? -7.097 13.461 11.481 1.00 75.69 87 GLY A O 1
ATOM 698 N N . GLU A 1 88 ? -7.371 13.948 13.660 1.00 79.88 88 GLU A N 1
ATOM 699 C CA . GLU A 1 88 ? -6.034 14.505 13.853 1.00 79.88 88 GLU A CA 1
ATOM 700 C C . GLU A 1 88 ? -4.987 13.396 13.967 1.00 79.88 88 GLU A C 1
ATOM 702 O O . GLU A 1 88 ? -5.231 12.334 14.542 1.00 79.88 88 GLU A O 1
ATOM 707 N N . VAL A 1 89 ? -3.807 13.641 13.401 1.00 80.25 89 VAL A N 1
ATOM 708 C CA . VAL A 1 89 ? -2.658 12.745 13.539 1.00 80.25 89 VAL A CA 1
ATOM 709 C C . VAL A 1 89 ? -1.952 13.053 14.853 1.00 80.25 89 VAL A C 1
ATOM 711 O O . VAL A 1 89 ? -1.595 14.202 15.102 1.00 80.25 89 VAL A O 1
ATOM 714 N N . VAL A 1 90 ? -1.713 12.022 15.664 1.00 79.69 90 VAL A N 1
ATOM 715 C CA . VAL A 1 90 ? -0.974 12.141 16.927 1.00 79.69 90 VAL A CA 1
ATOM 716 C C . VAL A 1 90 ? 0.531 12.089 16.664 1.00 79.69 90 VAL A C 1
ATOM 718 O O . VAL A 1 90 ? 1.268 12.944 17.147 1.00 79.69 90 VAL A O 1
ATOM 721 N N . ASP A 1 91 ? 0.997 11.108 15.882 1.00 81.69 91 ASP A N 1
ATOM 722 C CA . ASP A 1 91 ? 2.404 10.989 15.479 1.00 81.69 91 ASP A CA 1
ATOM 723 C C . ASP A 1 91 ? 2.557 10.197 14.168 1.00 81.69 91 ASP A C 1
ATOM 725 O O . ASP A 1 91 ? 2.060 9.082 14.039 1.00 81.69 91 ASP A O 1
ATOM 729 N N . LEU A 1 92 ? 3.291 10.759 13.203 1.00 84.50 92 LEU A N 1
ATOM 730 C CA . LEU A 1 92 ? 3.578 10.142 11.902 1.00 84.50 92 LEU A CA 1
ATOM 731 C C . LEU A 1 92 ? 4.671 9.061 11.956 1.00 84.50 92 LEU A C 1
ATOM 733 O O . LEU A 1 92 ? 4.798 8.271 11.015 1.00 84.50 92 LEU A O 1
ATOM 737 N N . VAL A 1 93 ? 5.480 9.007 13.020 1.00 87.50 93 VAL A N 1
ATOM 738 C CA . VAL A 1 93 ? 6.560 8.019 13.153 1.00 87.50 93 VAL A CA 1
ATOM 739 C C . VAL A 1 93 ? 5.974 6.608 13.147 1.00 87.50 93 VAL A C 1
ATOM 741 O O . VAL A 1 93 ? 5.139 6.274 13.983 1.00 87.50 93 VAL A O 1
ATOM 744 N N . GLY A 1 94 ? 6.443 5.762 12.225 1.00 90.62 94 GLY A N 1
ATOM 745 C CA . GLY A 1 94 ? 5.988 4.373 12.071 1.00 90.62 94 GLY A CA 1
ATOM 746 C C . GLY A 1 94 ? 4.796 4.181 11.124 1.00 90.62 94 GLY A C 1
ATOM 747 O O . GLY A 1 94 ? 4.374 3.044 10.917 1.00 90.62 94 GLY A O 1
ATOM 748 N N . ALA A 1 95 ? 4.283 5.243 10.485 1.00 92.50 95 ALA A N 1
ATOM 749 C CA . ALA A 1 95 ? 3.196 5.140 9.502 1.00 92.50 95 ALA A CA 1
ATOM 750 C C . ALA A 1 95 ? 3.514 4.148 8.369 1.00 92.50 95 ALA A C 1
ATOM 752 O O . ALA A 1 95 ? 2.690 3.302 8.025 1.00 92.50 95 ALA A O 1
ATOM 753 N N . GLY A 1 96 ? 4.730 4.224 7.814 1.00 94.44 96 GLY A N 1
ATOM 754 C CA . GLY A 1 96 ? 5.180 3.343 6.733 1.00 94.44 96 GLY A CA 1
ATOM 755 C C . GLY A 1 96 ? 5.350 1.883 7.167 1.00 94.44 96 GLY A C 1
ATOM 756 O O . GLY A 1 96 ? 5.033 0.973 6.403 1.00 94.44 96 GLY A O 1
ATOM 757 N N . ASP A 1 97 ? 5.803 1.638 8.398 1.00 95.25 97 ASP A N 1
ATOM 758 C CA . ASP A 1 97 ? 5.890 0.285 8.961 1.00 95.25 97 ASP A CA 1
ATOM 759 C C . ASP A 1 97 ? 4.504 -0.315 9.172 1.00 95.25 97 ASP A C 1
ATOM 761 O O . ASP A 1 97 ? 4.245 -1.440 8.745 1.00 95.25 97 ASP A O 1
ATOM 765 N N . SER A 1 98 ? 3.590 0.463 9.754 1.00 96.44 98 SER A N 1
ATOM 766 C CA . SER A 1 98 ? 2.210 0.036 9.972 1.00 96.44 98 SER A CA 1
ATOM 767 C C . SER A 1 98 ? 1.478 -0.218 8.648 1.00 96.44 98 SER A C 1
ATOM 769 O O . SER A 1 98 ? 0.823 -1.250 8.491 1.00 96.44 98 SER A O 1
ATOM 771 N N . PHE A 1 99 ? 1.677 0.643 7.642 1.00 97.81 99 PHE A N 1
ATOM 772 C CA . PHE A 1 99 ? 1.168 0.411 6.288 1.00 97.81 99 PHE A CA 1
ATOM 773 C C . PHE A 1 99 ? 1.636 -0.938 5.734 1.00 97.81 99 PHE A C 1
ATOM 775 O O . PHE A 1 99 ? 0.825 -1.748 5.277 1.00 97.81 99 PHE A O 1
ATOM 782 N N . ARG A 1 100 ? 2.947 -1.207 5.799 1.00 97.69 100 ARG A N 1
ATOM 783 C CA . ARG A 1 100 ? 3.527 -2.466 5.315 1.00 97.69 100 ARG A CA 1
ATOM 784 C C . ARG A 1 100 ? 2.989 -3.667 6.089 1.00 97.69 100 ARG A C 1
ATOM 786 O O . ARG A 1 100 ? 2.699 -4.687 5.469 1.00 97.69 100 ARG A O 1
ATOM 793 N N . ALA A 1 101 ? 2.798 -3.547 7.401 1.00 97.88 101 ALA A N 1
ATOM 794 C CA . ALA A 1 101 ? 2.200 -4.600 8.217 1.00 97.88 101 ALA A CA 1
ATOM 795 C C . ALA A 1 101 ? 0.759 -4.922 7.780 1.00 97.88 101 ALA A C 1
ATOM 797 O O . ALA A 1 101 ? 0.424 -6.095 7.605 1.00 97.88 101 ALA A O 1
ATOM 798 N N . GLY A 1 102 ? -0.075 -3.905 7.534 1.00 98.31 102 GLY A N 1
ATOM 799 C CA . GLY A 1 102 ? -1.443 -4.094 7.039 1.00 98.31 102 GLY A CA 1
ATOM 800 C C . GLY A 1 102 ? -1.487 -4.729 5.648 1.00 98.31 102 GLY A C 1
ATOM 801 O O . GLY A 1 102 ? -2.218 -5.697 5.428 1.00 98.31 102 GLY A O 1
ATOM 802 N N . LEU A 1 103 ? -0.641 -4.248 4.733 1.00 98.62 103 LEU A N 1
ATOM 803 C CA . LEU A 1 103 ? -0.494 -4.814 3.391 1.00 98.62 103 LEU A CA 1
ATOM 804 C C . LEU A 1 103 ? -0.098 -6.297 3.451 1.00 98.62 103 LEU A C 1
ATOM 806 O O . LEU A 1 103 ? -0.765 -7.142 2.855 1.00 98.62 103 LEU A O 1
ATOM 810 N N . ILE A 1 104 ? 0.967 -6.626 4.189 1.00 98.38 104 ILE A N 1
ATOM 811 C CA . ILE A 1 104 ? 1.460 -8.003 4.324 1.00 98.38 104 ILE A CA 1
ATOM 812 C C . ILE A 1 104 ? 0.401 -8.893 4.975 1.00 98.38 104 ILE A C 1
ATOM 814 O O . ILE A 1 104 ? 0.231 -10.027 4.541 1.00 98.38 104 ILE A O 1
ATOM 818 N N . THR A 1 105 ? -0.348 -8.388 5.958 1.00 98.56 105 THR A N 1
ATOM 819 C CA . THR A 1 105 ? -1.447 -9.135 6.590 1.00 98.56 105 THR A CA 1
ATOM 820 C C . THR A 1 105 ? -2.502 -9.540 5.560 1.00 98.56 105 THR A C 1
ATOM 822 O O . THR A 1 105 ? -2.892 -10.704 5.511 1.00 98.56 105 THR A O 1
ATOM 825 N N . TYR A 1 106 ? -2.928 -8.615 4.692 1.00 98.75 106 TYR A N 1
ATOM 826 C CA . TYR A 1 106 ? -3.866 -8.935 3.616 1.00 98.75 106 TYR A CA 1
ATOM 827 C C . TYR A 1 106 ? -3.276 -9.966 2.644 1.00 98.75 106 TYR A C 1
ATOM 829 O O . TYR A 1 106 ? -3.906 -10.981 2.360 1.00 98.75 106 TYR A O 1
ATOM 837 N N . LEU A 1 107 ? -2.048 -9.743 2.171 1.00 98.56 107 LEU A N 1
ATOM 838 C CA . LEU A 1 107 ? -1.395 -10.647 1.222 1.00 98.56 107 LEU A CA 1
ATOM 839 C C . LEU A 1 107 ? -1.168 -12.049 1.797 1.00 98.56 107 LEU A C 1
ATOM 841 O O . LEU A 1 107 ? -1.297 -13.024 1.069 1.00 98.56 107 LEU A O 1
ATOM 845 N N . ALA A 1 108 ? -0.848 -12.165 3.085 1.00 98.38 108 ALA A N 1
ATOM 846 C CA . ALA A 1 108 ? -0.630 -13.447 3.743 1.00 98.38 108 ALA A CA 1
ATOM 847 C C . ALA A 1 108 ? -1.921 -14.273 3.829 1.00 98.38 108 ALA A C 1
ATOM 849 O O . ALA A 1 108 ? -1.884 -15.479 3.590 1.00 98.38 108 ALA A O 1
ATOM 850 N N . VAL A 1 109 ? -3.059 -13.630 4.117 1.00 98.50 109 VAL A N 1
ATOM 851 C CA . VAL A 1 109 ? -4.374 -14.294 4.118 1.00 98.50 109 VAL A CA 1
ATOM 852 C C . VAL A 1 109 ? -4.799 -14.703 2.701 1.00 98.50 109 VAL A C 1
ATOM 854 O O . VAL A 1 109 ? -5.401 -15.757 2.528 1.00 98.50 109 VAL A O 1
ATOM 857 N N . HIS A 1 110 ? -4.432 -13.915 1.684 1.00 98.50 110 HIS A N 1
ATOM 858 C CA . HIS A 1 110 ? -4.785 -14.140 0.273 1.00 98.50 110 HIS A CA 1
ATOM 859 C C . HIS A 1 110 ? -3.611 -14.655 -0.574 1.00 98.50 110 HIS A C 1
ATOM 861 O O . HIS A 1 110 ? -3.519 -14.356 -1.764 1.00 98.50 110 HIS A O 1
ATOM 867 N N . LEU A 1 111 ? -2.678 -15.404 0.023 1.00 98.44 111 LEU A N 1
ATOM 868 C CA . LEU A 1 111 ? -1.389 -15.712 -0.611 1.00 98.44 111 LEU A CA 1
ATOM 869 C C . LEU A 1 111 ? -1.530 -16.487 -1.927 1.00 98.44 111 LEU A C 1
ATOM 871 O O . LEU A 1 111 ? -0.820 -16.204 -2.894 1.00 98.44 111 LEU A O 1
ATOM 875 N N . ASP A 1 112 ? -2.439 -17.457 -1.974 1.00 98.44 112 ASP A N 1
ATOM 876 C CA . ASP A 1 112 ? -2.647 -18.270 -3.174 1.00 98.44 112 ASP A CA 1
ATOM 877 C C . ASP A 1 112 ? -3.279 -17.468 -4.311 1.00 98.44 112 ASP A C 1
ATOM 879 O O . ASP A 1 112 ? -2.905 -17.649 -5.469 1.00 98.44 112 ASP A O 1
ATOM 883 N N . ASP A 1 113 ? -4.172 -16.536 -3.992 1.00 98.44 113 ASP A N 1
ATOM 884 C CA . ASP A 1 113 ? -4.753 -15.631 -4.980 1.00 98.44 113 ASP A CA 1
ATOM 885 C C . ASP A 1 113 ? -3.734 -14.579 -5.421 1.00 98.44 113 ASP A C 1
ATOM 887 O O . ASP A 1 113 ? -3.672 -14.229 -6.600 1.00 98.44 113 ASP A O 1
ATOM 891 N N . PHE A 1 114 ? -2.859 -14.121 -4.517 1.00 98.31 114 PHE A N 1
ATOM 892 C CA . PHE A 1 114 ? -1.781 -13.204 -4.879 1.00 98.31 114 PHE A CA 1
ATOM 893 C C . PHE A 1 114 ? -0.844 -13.879 -5.874 1.00 98.31 114 PHE A C 1
ATOM 895 O O . PHE A 1 114 ? -0.557 -13.308 -6.919 1.00 98.31 114 PHE A O 1
ATOM 902 N N . ARG A 1 115 ? -0.446 -15.133 -5.625 1.00 97.50 115 ARG A N 1
ATOM 903 C CA . ARG A 1 115 ? 0.379 -15.926 -6.554 1.00 97.50 115 ARG A CA 1
ATOM 904 C C . ARG A 1 115 ? -0.262 -16.116 -7.930 1.00 97.50 115 ARG A C 1
ATOM 906 O O . ARG A 1 115 ? 0.469 -16.233 -8.907 1.00 97.50 115 ARG A O 1
ATOM 913 N N . LYS A 1 116 ? -1.595 -16.137 -8.010 1.00 97.50 116 LYS A N 1
ATOM 914 C CA . LYS A 1 116 ? -2.359 -16.218 -9.267 1.00 97.50 116 LYS A CA 1
ATOM 915 C C . LYS A 1 116 ? -2.611 -14.854 -9.917 1.00 97.50 116 LYS A C 1
ATOM 917 O O . LYS A 1 116 ? -3.096 -14.815 -11.041 1.00 97.50 116 LYS A O 1
ATOM 922 N N . GLY A 1 117 ? -2.308 -13.755 -9.226 1.00 97.25 117 GLY A N 1
ATOM 923 C CA . GLY A 1 117 ? -2.605 -12.398 -9.688 1.00 97.25 117 GLY A CA 1
ATOM 924 C C . GLY A 1 117 ? -4.094 -12.046 -9.619 1.00 97.25 117 GLY A C 1
ATOM 925 O O . GLY A 1 117 ? -4.536 -11.148 -10.322 1.00 97.25 117 GLY A O 1
ATOM 926 N N . SER A 1 118 ? -4.880 -12.756 -8.802 1.00 97.81 118 SER A N 1
ATOM 927 C CA . SER A 1 118 ? -6.345 -12.637 -8.750 1.00 97.81 118 SER A CA 1
ATOM 928 C C . SER A 1 118 ? -6.875 -11.928 -7.501 1.00 97.81 118 SER A C 1
ATOM 930 O O . SER A 1 118 ? -8.082 -11.923 -7.266 1.00 97.81 118 SER A O 1
ATOM 932 N N . ILE A 1 119 ? -5.999 -11.351 -6.673 1.00 98.19 119 ILE A N 1
ATOM 933 C CA . ILE A 1 119 ? -6.435 -10.553 -5.520 1.00 98.19 119 ILE A CA 1
ATOM 934 C C . ILE A 1 119 ? -7.045 -9.227 -5.959 1.00 98.19 119 ILE A C 1
ATOM 936 O O . ILE A 1 119 ? -6.737 -8.687 -7.017 1.00 98.19 119 ILE A O 1
ATOM 940 N N . ASN A 1 120 ? -7.819 -8.624 -5.060 1.00 98.06 120 ASN A N 1
ATOM 941 C CA . ASN A 1 120 ? -8.090 -7.198 -5.133 1.00 98.06 120 ASN A CA 1
ATOM 942 C C . ASN A 1 120 ? -6.876 -6.405 -4.602 1.00 98.06 120 ASN A C 1
ATOM 944 O O . ASN A 1 120 ? -6.683 -6.278 -3.390 1.00 98.06 120 ASN A O 1
ATOM 948 N N . PHE A 1 121 ? -6.047 -5.881 -5.509 1.00 98.31 121 PHE A N 1
ATOM 949 C CA . PHE A 1 121 ? -4.857 -5.091 -5.163 1.00 98.31 121 PHE A CA 1
ATOM 950 C C . PHE A 1 121 ? -5.204 -3.801 -4.404 1.00 98.31 121 PHE A C 1
ATOM 952 O O . PHE A 1 121 ? -4.506 -3.434 -3.456 1.00 98.31 121 PHE A O 1
ATOM 959 N N . ALA A 1 122 ? -6.321 -3.151 -4.746 1.00 98.06 122 ALA A N 1
ATOM 960 C CA . ALA A 1 122 ? -6.776 -1.957 -4.043 1.00 98.06 122 ALA A CA 1
ATOM 961 C C . ALA A 1 122 ? -7.179 -2.264 -2.590 1.00 98.06 122 ALA A C 1
ATOM 963 O O . ALA A 1 122 ? -6.877 -1.472 -1.700 1.00 98.06 122 ALA A O 1
ATOM 964 N N . GLU A 1 123 ? -7.794 -3.421 -2.313 1.00 98.25 123 GLU A N 1
ATOM 965 C CA . GLU A 1 123 ? -8.074 -3.859 -0.934 1.00 98.25 123 GLU A CA 1
ATOM 966 C C . GLU A 1 123 ? -6.791 -4.095 -0.131 1.00 98.25 123 GLU A C 1
ATOM 968 O O . GLU A 1 123 ? -6.729 -3.700 1.034 1.00 98.25 123 GLU A O 1
ATOM 973 N N . ALA A 1 124 ? -5.749 -4.665 -0.746 1.00 98.56 124 ALA A N 1
ATOM 974 C CA . ALA A 1 124 ? -4.455 -4.847 -0.088 1.00 98.56 124 ALA A CA 1
ATOM 975 C C . ALA A 1 124 ? -3.858 -3.497 0.349 1.00 98.56 124 ALA A C 1
ATOM 977 O O . ALA A 1 124 ? -3.433 -3.335 1.496 1.00 98.56 124 ALA A O 1
ATOM 978 N N . VAL A 1 125 ? -3.898 -2.499 -0.540 1.00 98.44 125 VAL A N 1
ATOM 979 C CA . VAL A 1 125 ? -3.445 -1.135 -0.234 1.00 98.44 125 VAL A CA 1
ATOM 980 C C . VAL A 1 125 ? -4.337 -0.464 0.814 1.00 98.44 125 VAL A C 1
ATOM 982 O O . VAL A 1 125 ? -3.821 0.173 1.731 1.00 98.44 125 VAL A O 1
ATOM 985 N N . GLN A 1 126 ? -5.661 -0.634 0.745 1.00 98.06 126 GLN A N 1
ATOM 986 C CA . GLN A 1 126 ? -6.578 -0.096 1.756 1.00 98.06 126 GLN A CA 1
ATOM 987 C C . GLN A 1 126 ? -6.365 -0.723 3.136 1.00 98.06 126 GLN A C 1
ATOM 989 O O . GLN A 1 126 ? -6.478 -0.018 4.135 1.00 98.06 126 GLN A O 1
ATOM 994 N N . MET A 1 127 ? -6.011 -2.008 3.218 1.00 98.56 127 MET A N 1
ATOM 995 C CA . MET A 1 127 ? -5.637 -2.625 4.491 1.00 98.56 127 MET A CA 1
ATOM 996 C C . MET A 1 127 ? -4.380 -1.967 5.074 1.00 98.56 127 MET A C 1
ATOM 998 O O . MET A 1 127 ? -4.347 -1.649 6.262 1.00 98.56 127 MET A O 1
ATOM 1002 N N . GLY A 1 128 ? -3.380 -1.683 4.233 1.00 98.25 128 GLY A N 1
ATOM 1003 C CA . GLY A 1 128 ? -2.219 -0.884 4.629 1.00 98.25 128 GLY A CA 1
ATOM 1004 C C . GLY A 1 128 ? -2.611 0.514 5.122 1.00 98.25 128 GLY A C 1
ATOM 1005 O O . GLY A 1 128 ? -2.206 0.924 6.209 1.00 98.25 128 GLY A O 1
ATOM 1006 N N . ASN A 1 129 ? -3.459 1.227 4.376 1.00 97.38 129 ASN A N 1
ATOM 1007 C CA . ASN A 1 129 ? -3.953 2.553 4.765 1.00 97.38 129 ASN A CA 1
ATOM 1008 C C . ASN A 1 129 ? -4.694 2.530 6.111 1.00 97.38 129 ASN A C 1
ATOM 1010 O O . ASN A 1 129 ? -4.511 3.432 6.930 1.00 97.38 129 ASN A O 1
ATOM 1014 N N . LEU A 1 130 ? -5.519 1.506 6.353 1.00 97.12 130 LEU A N 1
ATOM 1015 C CA . LEU A 1 130 ? -6.259 1.350 7.601 1.00 97.12 130 LEU A CA 1
ATOM 1016 C C . LEU A 1 130 ? -5.304 1.147 8.781 1.00 97.12 130 LEU A C 1
ATOM 1018 O O . LEU A 1 130 ? -5.418 1.852 9.781 1.00 97.12 130 LEU A O 1
ATOM 1022 N N . PHE A 1 131 ? -4.328 0.245 8.652 1.00 97.38 131 PHE A N 1
ATOM 1023 C CA . PHE A 1 131 ? -3.321 0.009 9.692 1.00 97.38 131 PHE A CA 1
ATOM 1024 C C . PHE A 1 131 ? -2.523 1.279 10.003 1.00 97.38 131 PHE A C 1
ATOM 1026 O O . PHE A 1 131 ? -2.386 1.656 11.168 1.00 97.38 131 PHE A O 1
ATOM 1033 N N . ALA A 1 132 ? -2.037 1.970 8.969 1.00 96.00 132 ALA A N 1
ATOM 1034 C CA . ALA A 1 132 ? -1.303 3.220 9.132 1.00 96.00 132 ALA A CA 1
ATOM 1035 C C . ALA A 1 132 ? -2.144 4.273 9.860 1.00 96.00 132 ALA A C 1
ATOM 1037 O O . ALA A 1 132 ? -1.679 4.855 10.836 1.00 96.00 132 ALA A O 1
ATOM 1038 N N . SER A 1 133 ? -3.397 4.461 9.438 1.00 94.81 133 SER A N 1
ATOM 1039 C CA . SER A 1 133 ? -4.309 5.431 10.044 1.00 94.81 133 SER A CA 1
ATOM 1040 C C . SER A 1 133 ? -4.586 5.139 11.519 1.00 94.81 133 SER A C 1
ATOM 1042 O O . SER A 1 133 ? -4.464 6.035 12.352 1.00 94.81 133 SER A O 1
ATOM 1044 N N . LEU A 1 134 ? -4.900 3.888 11.869 1.00 94.94 134 LEU A N 1
ATOM 1045 C CA . LEU A 1 134 ? -5.161 3.511 13.261 1.00 94.94 134 LEU A CA 1
ATOM 1046 C C . LEU A 1 134 ? -3.931 3.675 14.151 1.00 94.94 134 LEU A C 1
ATOM 1048 O O . LEU A 1 134 ? -4.070 4.032 15.318 1.00 94.94 134 LEU A O 1
ATOM 1052 N N . TYR A 1 135 ? -2.743 3.437 13.597 1.00 94.38 135 TYR A N 1
ATOM 1053 C CA . TYR A 1 135 ? -1.484 3.519 14.325 1.00 94.38 135 TYR A CA 1
ATOM 1054 C C . TYR A 1 135 ? -1.068 4.965 14.619 1.00 94.38 135 TYR A C 1
ATOM 1056 O O . TYR A 1 135 ? -0.759 5.291 15.762 1.00 94.38 135 TYR A O 1
ATOM 1064 N N . ILE A 1 136 ? -1.095 5.851 13.616 1.00 92.62 136 ILE A N 1
ATOM 1065 C CA . ILE A 1 136 ? -0.638 7.249 13.770 1.00 92.62 136 ILE A CA 1
ATOM 1066 C C . ILE A 1 136 ? -1.602 8.122 14.584 1.00 92.62 136 ILE A C 1
ATOM 1068 O O . ILE A 1 136 ? -1.248 9.226 14.998 1.00 92.62 136 ILE A O 1
ATOM 1072 N N . LYS A 1 137 ? -2.836 7.650 14.779 1.00 91.38 137 LYS A N 1
ATOM 1073 C CA . LYS A 1 137 ? -3.897 8.326 15.547 1.00 91.38 1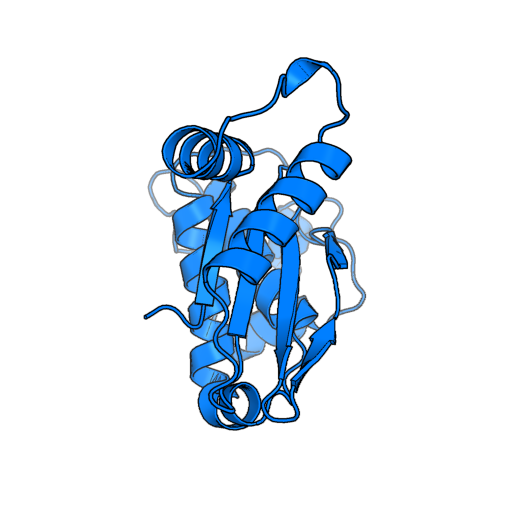37 LYS A CA 1
ATOM 1074 C C . LYS A 1 137 ? -4.081 7.741 16.941 1.00 91.38 137 LYS A C 1
ATOM 1076 O O . LYS A 1 137 ? -4.813 8.293 17.756 1.00 91.38 137 LYS A O 1
ATOM 1081 N N . ALA A 1 138 ? -3.433 6.617 17.221 1.00 89.44 138 ALA A N 1
ATOM 1082 C CA . ALA A 1 138 ? -3.476 6.013 18.533 1.00 89.44 138 ALA A CA 1
ATOM 1083 C C . ALA A 1 138 ? -2.620 6.803 19.543 1.00 89.44 138 ALA A C 1
ATOM 1085 O O . ALA A 1 138 ? -1.604 7.402 19.172 1.00 89.44 138 ALA A O 1
ATOM 1086 N N . PRO A 1 139 ? -2.976 6.771 20.839 1.00 87.81 139 PRO A N 1
ATOM 1087 C CA . PRO A 1 139 ? -2.122 7.301 21.894 1.00 87.81 139 PRO A CA 1
ATOM 1088 C C . PRO A 1 139 ? -0.728 6.658 21.868 1.00 87.81 139 PRO A C 1
ATOM 1090 O O . PRO A 1 139 ? -0.593 5.457 21.638 1.00 87.81 139 PRO A O 1
ATOM 1093 N N . LEU A 1 140 ? 0.321 7.430 22.178 1.00 85.44 140 LEU A N 1
ATOM 1094 C CA . LEU A 1 140 ? 1.716 6.960 22.119 1.00 85.44 140 LEU A CA 1
ATOM 1095 C C . LEU A 1 140 ? 1.982 5.684 22.940 1.00 85.44 140 LEU A C 1
ATOM 1097 O O . LEU A 1 140 ? 2.795 4.859 22.533 1.00 85.44 140 LEU A O 1
ATOM 1101 N N . GLY A 1 141 ? 1.295 5.521 24.074 1.00 86.56 141 GLY A N 1
ATOM 1102 C CA . GLY A 1 141 ? 1.425 4.352 24.948 1.00 86.56 141 GLY A CA 1
ATOM 1103 C C . GLY A 1 141 ? 0.646 3.111 24.497 1.00 86.56 141 GLY A C 1
ATOM 1104 O O . GLY A 1 141 ? 0.840 2.052 25.084 1.00 86.56 141 GLY A O 1
ATOM 1105 N N . ASP A 1 142 ? -0.215 3.222 23.482 1.00 89.44 142 ASP A N 1
ATOM 1106 C CA . ASP A 1 142 ? -1.065 2.126 23.004 1.00 89.44 142 ASP A CA 1
ATOM 1107 C C . ASP A 1 142 ? -1.310 2.213 21.491 1.00 89.44 142 ASP A C 1
ATOM 1109 O O . ASP A 1 142 ? -2.435 2.314 21.000 1.00 89.44 142 ASP A O 1
ATOM 1113 N N . ARG A 1 143 ? -0.226 2.173 20.712 1.00 86.94 143 ARG A N 1
ATOM 1114 C CA . ARG A 1 143 ? -0.315 2.284 19.248 1.00 86.94 143 ARG A CA 1
ATOM 1115 C C . ARG A 1 143 ? -0.953 1.085 18.544 1.00 86.94 143 ARG A C 1
ATOM 1117 O O . ARG A 1 143 ? -1.192 1.133 17.339 1.00 86.94 143 ARG A O 1
ATOM 1124 N N . TYR A 1 144 ? -1.222 0.012 19.281 1.00 89.81 144 TYR A N 1
ATOM 1125 C CA . TYR A 1 144 ? -1.723 -1.252 18.743 1.00 89.81 144 TYR A CA 1
ATOM 1126 C C . TYR A 1 144 ? -3.146 -1.567 19.209 1.00 89.81 144 TYR A C 1
ATOM 1128 O O . TYR A 1 144 ? -3.806 -2.378 18.565 1.00 89.81 144 TYR A O 1
ATOM 1136 N N . GLY A 1 145 ? -3.649 -0.923 20.269 1.00 89.69 145 GLY A N 1
ATOM 1137 C CA . GLY A 1 145 ? -4.969 -1.201 20.845 1.00 89.69 145 GLY A CA 1
ATOM 1138 C C . GLY A 1 145 ? -6.146 -0.968 19.896 1.00 89.69 145 GLY A C 1
ATOM 1139 O O . GLY A 1 145 ? -7.217 -1.545 20.078 1.00 89.69 145 GLY A O 1
ATOM 1140 N N . ASN A 1 146 ? -5.941 -0.185 18.832 1.00 90.62 146 ASN A N 1
ATOM 1141 C CA . ASN A 1 146 ? -6.942 0.032 17.789 1.00 90.62 146 ASN A CA 1
ATOM 1142 C C . ASN A 1 146 ? -6.935 -1.037 16.683 1.00 90.62 146 ASN A C 1
ATOM 1144 O O . ASN A 1 146 ? -7.886 -1.098 15.907 1.00 90.62 146 ASN A O 1
ATOM 1148 N N . ILE A 1 147 ? -5.904 -1.883 16.588 1.00 95.00 147 ILE A N 1
ATOM 1149 C CA . ILE A 1 147 ? -5.844 -2.950 15.583 1.00 95.00 147 ILE A CA 1
ATOM 1150 C C . ILE A 1 147 ? -6.753 -4.105 16.021 1.00 95.00 147 ILE A C 1
ATOM 1152 O O . ILE A 1 147 ? -6.571 -4.696 17.084 1.00 95.00 147 ILE A O 1
ATOM 1156 N N . LYS A 1 148 ? -7.752 -4.430 15.195 1.00 96.38 148 LYS A N 1
ATOM 1157 C CA . LYS A 1 148 ? -8.772 -5.453 15.478 1.00 96.38 148 LYS A CA 1
ATOM 1158 C C . LYS A 1 148 ? -8.504 -6.757 14.709 1.00 96.38 148 LYS A C 1
ATOM 1160 O O . LYS A 1 148 ? -7.670 -6.769 13.801 1.00 96.38 148 LYS A O 1
ATOM 1165 N N . PRO A 1 149 ? -9.216 -7.860 15.025 1.00 97.06 149 PRO A N 1
ATOM 1166 C CA . PRO A 1 149 ? -9.142 -9.093 14.244 1.00 97.06 149 PRO A CA 1
ATOM 1167 C C . PRO A 1 149 ? -9.377 -8.868 12.746 1.00 97.06 149 PRO A C 1
ATOM 1169 O O . PRO A 1 149 ? -10.166 -8.007 12.353 1.00 97.06 149 PRO A O 1
ATOM 1172 N N . TYR A 1 150 ? -8.714 -9.676 11.915 1.00 97.81 150 TYR A N 1
ATOM 1173 C CA . TYR A 1 150 ? -8.665 -9.502 10.461 1.00 97.81 150 TYR A CA 1
ATOM 1174 C C . TYR A 1 150 ? -10.044 -9.317 9.809 1.00 97.81 150 TYR A C 1
ATOM 1176 O O . TYR A 1 150 ? -10.229 -8.371 9.052 1.00 97.81 150 TYR A O 1
ATOM 1184 N N . GLU A 1 151 ? -11.028 -10.152 10.150 1.00 97.44 151 GLU A N 1
ATOM 1185 C CA . GLU A 1 151 ? -12.381 -10.068 9.577 1.00 97.44 151 GLU A CA 1
ATOM 1186 C C . GLU A 1 151 ? -13.071 -8.728 9.871 1.00 97.44 151 GLU A C 1
ATOM 1188 O O . GLU A 1 151 ? -13.732 -8.146 9.007 1.00 97.44 151 GLU A O 1
ATOM 1193 N N . THR A 1 152 ? -12.863 -8.181 11.071 1.00 97.38 152 THR A N 1
ATOM 1194 C CA . THR A 1 152 ? -13.368 -6.857 11.448 1.00 97.38 152 THR A CA 1
ATOM 1195 C C . THR A 1 152 ? -12.732 -5.775 10.581 1.00 97.38 152 THR A C 1
ATOM 1197 O O . THR A 1 152 ? -13.440 -4.927 10.037 1.00 97.38 152 THR A O 1
ATOM 1200 N N . MET A 1 153 ? -11.411 -5.834 10.412 1.00 97.69 153 MET A N 1
ATOM 1201 C CA . MET A 1 153 ? -10.643 -4.884 9.604 1.00 97.69 153 MET A CA 1
ATOM 1202 C C . MET A 1 153 ? -11.022 -4.966 8.121 1.00 97.69 153 MET A C 1
ATOM 1204 O O . MET A 1 153 ? -11.229 -3.948 7.462 1.00 97.69 153 MET A O 1
ATOM 1208 N N . LEU A 1 154 ? -11.179 -6.181 7.593 1.00 97.94 154 LEU A N 1
ATOM 1209 C CA . LEU A 1 154 ? -11.533 -6.423 6.199 1.00 97.94 154 LEU A CA 1
ATOM 1210 C C . LEU A 1 154 ? -12.938 -5.911 5.877 1.00 97.94 154 LEU A C 1
ATOM 1212 O O . LEU A 1 154 ? -13.149 -5.309 4.825 1.00 97.94 154 LEU A O 1
ATOM 1216 N N . ARG A 1 155 ? -13.892 -6.083 6.799 1.00 97.19 155 ARG A N 1
ATOM 1217 C CA . ARG A 1 155 ? -15.237 -5.508 6.676 1.00 97.19 155 ARG A CA 1
ATOM 1218 C C . ARG A 1 155 ? -15.194 -3.983 6.553 1.00 97.19 155 ARG A C 1
ATOM 1220 O O . ARG A 1 155 ? -15.931 -3.429 5.744 1.00 97.19 155 ARG A O 1
ATOM 1227 N N . ILE A 1 156 ? -14.321 -3.312 7.307 1.00 96.62 156 ILE A N 1
ATOM 1228 C CA . ILE A 1 156 ? -14.114 -1.859 7.204 1.00 96.62 156 ILE A CA 1
ATOM 1229 C C . ILE A 1 156 ? -13.510 -1.472 5.850 1.00 96.62 156 ILE A C 1
ATOM 1231 O O . ILE A 1 156 ? -13.996 -0.538 5.215 1.00 96.62 156 ILE A O 1
ATOM 1235 N N . VAL A 1 157 ? -12.508 -2.216 5.371 1.00 96.81 157 VAL A N 1
ATOM 1236 C CA . VAL A 1 157 ? -11.872 -1.999 4.057 1.00 96.81 157 VAL A CA 1
ATOM 1237 C C . VAL A 1 157 ? -12.868 -2.134 2.899 1.00 96.81 157 VAL A C 1
ATOM 1239 O O . VAL A 1 157 ? -12.921 -1.268 2.015 1.00 96.81 157 VAL A O 1
ATOM 1242 N N . ARG A 1 158 ? -13.676 -3.201 2.921 1.00 96.38 158 ARG A N 1
ATOM 1243 C CA . ARG A 1 158 ? -14.706 -3.498 1.911 1.00 96.38 158 ARG A CA 1
ATOM 1244 C C . ARG A 1 158 ? -15.945 -2.621 2.040 1.00 96.38 158 ARG A C 1
ATOM 1246 O O . ARG A 1 158 ? -16.705 -2.492 1.084 1.00 96.38 158 ARG A O 1
ATOM 1253 N N . GLY A 1 159 ? -16.138 -1.998 3.199 1.00 91.75 159 GLY A N 1
ATOM 1254 C CA . GLY A 1 159 ? -17.190 -1.022 3.418 1.00 91.75 159 GLY A CA 1
ATOM 1255 C C . GLY A 1 159 ? -17.096 0.155 2.442 1.00 91.75 159 GLY A C 1
ATOM 1256 O O . GLY A 1 159 ? -16.014 0.615 2.061 1.00 91.75 159 GLY A O 1
ATOM 1257 N N . GLY A 1 160 ? -18.262 0.663 2.044 1.00 83.31 160 GLY A N 1
ATOM 1258 C CA . GLY A 1 160 ? -18.387 1.895 1.259 1.00 83.31 160 GLY A CA 1
ATOM 1259 C C . GLY A 1 160 ? -18.375 3.171 2.106 1.00 83.31 160 GLY A C 1
ATOM 1260 O O . GLY A 1 160 ? -18.517 4.258 1.560 1.00 83.31 160 GLY A O 1
ATOM 1261 N N . ALA A 1 161 ? -18.248 3.049 3.430 1.00 87.56 161 ALA A N 1
ATOM 1262 C CA . ALA A 1 161 ? -18.294 4.188 4.334 1.00 87.56 161 ALA A CA 1
ATOM 1263 C C . ALA A 1 161 ? -17.009 5.021 4.255 1.00 87.56 161 ALA A C 1
ATOM 1265 O O . ALA A 1 161 ? -15.899 4.485 4.213 1.00 87.56 161 ALA A O 1
ATOM 1266 N N . THR A 1 162 ? -17.182 6.337 4.291 1.00 84.44 162 THR A N 1
ATOM 1267 C CA . THR A 1 162 ? -16.135 7.288 4.651 1.00 84.44 162 THR A CA 1
ATOM 1268 C C . THR A 1 162 ? -16.324 7.679 6.110 1.00 84.44 162 THR A C 1
ATOM 1270 O O . THR A 1 162 ? -17.444 7.745 6.619 1.00 84.44 162 THR A O 1
ATOM 1273 N N . TYR A 1 163 ? -15.218 7.910 6.802 1.00 89.31 163 TYR A N 1
ATOM 1274 C CA . TYR A 1 163 ? -15.225 8.258 8.218 1.00 89.31 163 TYR A CA 1
ATOM 1275 C C . TYR A 1 163 ? -14.883 9.735 8.314 1.00 89.31 163 TYR A C 1
ATOM 1277 O O . TYR A 1 163 ? -13.892 10.151 7.728 1.00 89.31 163 TYR A O 1
ATOM 1285 N N . SER A 1 164 ? -15.713 10.536 8.982 1.00 85.44 164 SER A N 1
ATOM 1286 C CA . SER A 1 164 ? -15.501 11.985 9.124 1.00 85.44 164 SER A CA 1
ATOM 1287 C C . SER A 1 164 ? -14.603 12.344 10.307 1.00 85.44 164 SER A C 1
ATOM 1289 O O . SER A 1 164 ? -13.974 13.400 10.292 1.00 85.44 164 SER A O 1
ATOM 1291 N N . THR A 1 165 ? -14.502 11.461 11.305 1.00 89.62 165 THR A N 1
ATOM 1292 C CA . THR A 1 165 ? -13.588 11.585 12.448 1.00 89.62 165 THR A CA 1
ATOM 1293 C C . THR A 1 165 ? -12.995 10.226 12.822 1.00 89.62 165 THR A C 1
ATOM 1295 O O . THR A 1 165 ? -13.449 9.178 12.346 1.00 89.62 165 THR A O 1
ATOM 1298 N N . PHE A 1 166 ? -11.976 10.240 13.682 1.00 89.81 166 PHE A N 1
ATOM 1299 C CA . PHE A 1 166 ? -11.343 9.017 14.167 1.00 89.81 166 PHE A CA 1
ATOM 1300 C C . PHE A 1 166 ? -12.275 8.201 15.071 1.00 89.81 166 PHE A C 1
ATOM 1302 O O . PHE A 1 166 ? -12.333 6.980 14.956 1.00 89.81 166 PHE A O 1
ATOM 1309 N N . GLU A 1 167 ? -13.084 8.865 15.893 1.00 90.31 167 GLU A N 1
ATOM 1310 C CA . GLU A 1 167 ? -14.054 8.233 16.792 1.00 90.31 167 GLU A CA 1
ATOM 1311 C C . GLU A 1 167 ? -15.119 7.462 16.004 1.00 90.31 167 GLU A C 1
ATOM 1313 O O . GLU A 1 167 ? -15.514 6.368 16.402 1.00 90.31 167 GLU A O 1
ATOM 1318 N N . VAL A 1 168 ? -15.551 7.990 14.850 1.00 91.38 168 VAL A N 1
ATOM 1319 C CA . VAL A 1 168 ? -16.496 7.297 13.957 1.00 91.38 168 VAL A CA 1
ATOM 1320 C C . VAL A 1 168 ? -15.865 6.027 13.375 1.00 91.38 168 VAL A C 1
ATOM 1322 O O . VAL A 1 168 ? -16.531 4.994 13.288 1.00 91.38 168 VAL A O 1
ATOM 1325 N N . LEU A 1 169 ? -14.577 6.071 13.015 1.00 93.44 169 LEU A N 1
ATOM 1326 C CA . LEU A 1 169 ? -13.838 4.887 12.566 1.00 93.44 169 LEU A CA 1
ATOM 1327 C C . LEU A 1 169 ? -13.697 3.850 13.691 1.00 93.44 169 LEU A C 1
ATOM 1329 O O . LEU A 1 169 ? -13.951 2.667 13.464 1.00 93.44 169 LEU A O 1
ATOM 1333 N N . GLN A 1 170 ? -13.350 4.279 14.906 1.00 91.44 170 GLN A N 1
ATOM 1334 C CA . GLN A 1 170 ? -13.253 3.391 16.068 1.00 91.44 170 GLN A CA 1
ATOM 1335 C C . GLN A 1 170 ? -14.602 2.748 16.410 1.00 91.44 170 GLN A C 1
ATOM 1337 O O . GLN A 1 170 ? -14.663 1.545 16.644 1.00 91.44 170 GLN A O 1
ATOM 1342 N N . ALA A 1 171 ? -15.697 3.507 16.368 1.00 91.38 171 ALA A N 1
ATOM 1343 C CA . ALA A 1 171 ? -17.033 2.973 16.620 1.00 91.38 171 ALA A CA 1
ATOM 1344 C C . ALA A 1 171 ? -17.441 1.903 15.591 1.00 91.38 171 ALA A C 1
ATOM 1346 O O . ALA A 1 171 ? -18.061 0.904 15.951 1.00 91.38 171 ALA A O 1
ATOM 1347 N N . ALA A 1 172 ? -17.069 2.075 14.318 1.00 92.31 172 ALA A N 1
ATOM 1348 C CA . ALA A 1 172 ? -17.348 1.089 13.272 1.00 92.31 172 ALA A CA 1
ATOM 1349 C C . ALA A 1 172 ? -16.542 -0.214 13.443 1.00 92.31 172 ALA A C 1
ATOM 1351 O O . ALA A 1 172 ? -16.993 -1.294 13.044 1.00 92.31 172 ALA A O 1
ATOM 1352 N N . LEU A 1 173 ? -15.355 -0.117 14.044 1.00 91.44 173 LEU A N 1
ATOM 1353 C CA . LEU A 1 173 ? -14.505 -1.257 14.373 1.00 91.44 173 LEU A CA 1
ATOM 1354 C C . LEU A 1 173 ? -15.055 -2.096 15.543 1.00 91.44 173 LEU A C 1
ATOM 1356 O O . LEU A 1 173 ? -14.733 -3.285 15.612 1.00 91.44 173 LEU A O 1
ATOM 1360 N N . GLY A 1 174 ? -15.917 -1.519 16.390 1.00 85.81 174 GLY A N 1
ATOM 1361 C CA . GLY A 1 174 ? -16.411 -2.143 17.627 1.00 85.81 174 GLY A CA 1
ATOM 1362 C C . GLY A 1 174 ? -15.302 -2.387 18.646 1.00 85.81 174 GLY A C 1
ATOM 1363 O O . GLY A 1 174 ? -15.457 -3.322 19.456 1.00 85.81 174 GLY A O 1
#

Secondary structure (DSSP, 8-state):
--SEEEEEHHHHHHHHHHHSS---GGGS-HHHHHHHHHHHHHHHH---SS--EEEEEEETTEEEEEEE-TTS-EEEEEEEE-TT--S--S--TTHHHHHHHHHHHHHHHTHHHHHHT-S-HHHHHHHHHHHHHHHHTS-TT-SSTTPPPHHHHHHHHH-----SSHHHHHHHH-

Radius of gyration: 16.49 Å; chains: 1; bounding box: 40×39×43 Å

pLDDT: mean 93.47, std 5.26, range [68.31, 98.75]

Foldseek 3Di:
DAQEEEEALVVLQVVCVVVDVHDPLVVDDSVVSQQVSQVVCCVVPDDLPLFKHKYWYADLQFIFIWIAFSVRDIDDSDDQGALQNAADFQAQPCLQVQLVVQLVVVCVVVVVCSRRVNDPPSLSRNSSSLRSNQQRRDDPVCSCPQPDPPVLSSCVSPDPDRDNHNVSVSVSSD

Sequence (174 aa):
EVDVFFTSCDEAKLIENTLAPGRVWRDYEANENVAHGLHFLTRRFWRSDGRTRLFGVTVSDGAFERHLCPDSHADGPNKVESKFMAGEVVDLVGAGDSFRAGLITYLAVHLDDFRKGSINFAEAVQMGNLFASLYIKAPLGDRYGNIKPYETMLRIVRGGATYSTFEVLQAALG